Protein AF-A0A741AXF3-F1 (afdb_monomer)

pLDDT: mean 84.06, std 19.36, range [32.0, 98.31]

Solvent-accessible surface area (backbone atoms only — not comparable to full-atom values): 7868 Å² total; per-residue (Å²): 144,87,87,88,89,80,86,84,90,76,88,79,84,88,82,95,69,92,71,77,83,66,79,80,73,51,58,93,97,54,78,64,91,65,56,37,72,71,70,42,67,49,69,72,50,44,53,29,50,50,47,38,55,74,34,50,93,63,54,72,68,56,40,39,66,73,46,49,50,53,50,32,53,50,38,46,72,46,58,56,42,43,58,38,97,58,72,100,34,35,45,78,23,23,33,50,55,53,49,41,50,49,49,25,49,52,36,49,54,53,42,73,75,50,75,62,92,86,62,58,80,81,76,75,116

Secondary structure (DSSP, 8-state):
------------------------PPPTT-PPP--HHHHH-SHHHHHHHHHHHHT----HHHHIIIIIHHHHHHHHHHTT--SSSSGGG-STTHHHHHHHHHH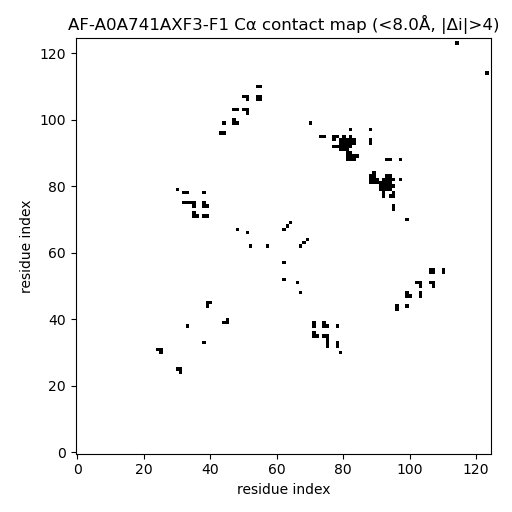HHHHHHHHHTSPPTT--GGGG-

Foldseek 3Di:
DDDDDDDDPDDDDDDDDPPDCPPPQDPPPDDDQDALVVLQPDPLNVVLLVLLVVLDPDDPVVCCVPPVVVLRVVCSVCPQPFCDCDDDRRGGSSVSSVVSVVSSVVSNVVSVLDDDVPDDPVVND

Mean predicted aligned error: 11.52 Å

Organism: Salmonella typhimurium (NCBI:txid90371)

Sequence (125 aa):
MINKIKTFLSGTSAITEPSGKHPVSAPTGYFSPVKAEELTISALRQEALQKIRENNALSGEVYQRLYLAPVHHLLERAQNVPAAPDGRWAYTGGFGDLSLRFTAYAVRLARGYMFPPGAKPEEQA

Nearest PDB structures (foldseek):
  3kq5-assembly1_A-2  TM=7.308E-01  e=3.938E-01  Coxiella burnetii
  8j9j-assembly1_A5  TM=4.131E-01  e=7.631E+00  Euglena gracilis
  7zd6-assembly1_f  TM=3.809E-01  e=8.061E+00  Ovis aries
  7w5j-assembly2_B  TM=2.576E-01  e=9.504E+00  Trichoderma atroviride

Radius of gyration: 22.93 Å; Cα contacts (8 Å, |Δi|>4): 92; chains: 1; bounding box: 63×51×55 Å

InterPro domains:
  IPR011119 Uncharacterised domain, helicase/relaxase, putative [PF07514] (31-125)

Structure (mmCIF, N/CA/C/O backbone):
data_AF-A0A741AXF3-F1
#
_entry.id   AF-A0A741AXF3-F1
#
loop_
_atom_site.group_PDB
_atom_site.id
_atom_site.type_symbol
_atom_site.label_atom_id
_atom_site.label_alt_id
_atom_site.label_comp_id
_atom_site.label_asym_id
_atom_site.label_entity_id
_atom_site.label_seq_id
_atom_site.pdbx_PDB_ins_code
_atom_site.Cartn_x
_atom_site.Cartn_y
_atom_site.Cartn_z
_atom_site.occupancy
_atom_site.B_iso_or_equiv
_atom_site.auth_seq_id
_atom_site.auth_comp_id
_atom_site.auth_asym_id
_atom_site.auth_atom_id
_atom_site.pdbx_PDB_model_num
ATOM 1 N N . MET A 1 1 ? 19.100 -41.855 -34.767 1.00 45.53 1 MET A N 1
ATOM 2 C CA . MET A 1 1 ? 19.862 -40.824 -34.029 1.00 45.53 1 MET A CA 1
ATOM 3 C C . MET A 1 1 ? 18.998 -40.282 -32.899 1.00 45.53 1 MET A C 1
ATOM 5 O O . MET A 1 1 ? 18.312 -39.293 -33.086 1.00 45.53 1 MET A O 1
ATOM 9 N N . ILE A 1 2 ? 18.967 -40.971 -31.757 1.00 46.69 2 ILE A N 1
ATOM 10 C CA . ILE A 1 2 ? 18.272 -40.533 -30.538 1.00 46.69 2 ILE A CA 1
ATOM 11 C C . ILE A 1 2 ? 19.134 -41.025 -29.380 1.00 46.69 2 ILE A C 1
ATOM 13 O O . ILE A 1 2 ? 19.166 -42.222 -29.114 1.00 46.69 2 ILE A O 1
ATOM 17 N N . ASN A 1 3 ? 19.896 -40.131 -28.751 1.00 32.00 3 ASN A N 1
ATOM 18 C CA . ASN A 1 3 ? 20.416 -40.359 -27.406 1.00 32.00 3 ASN A CA 1
ATOM 19 C C . ASN A 1 3 ? 20.987 -39.062 -26.835 1.00 32.00 3 ASN A C 1
ATOM 21 O O . ASN A 1 3 ? 21.920 -38.516 -27.424 1.00 32.00 3 ASN A O 1
ATOM 25 N N . LYS A 1 4 ? 20.439 -38.621 -25.693 1.00 44.66 4 LYS A N 1
ATOM 26 C CA . LYS A 1 4 ? 21.123 -38.001 -24.536 1.00 44.66 4 LYS A CA 1
ATOM 27 C C . LYS A 1 4 ? 20.129 -37.176 -23.711 1.00 44.66 4 LYS A C 1
ATOM 29 O O . LYS A 1 4 ? 20.088 -35.957 -23.800 1.00 44.66 4 LYS A O 1
ATOM 34 N N . ILE A 1 5 ? 19.365 -37.856 -22.859 1.00 61.81 5 ILE A N 1
ATOM 35 C CA . ILE A 1 5 ? 18.803 -37.244 -21.650 1.00 61.81 5 ILE A CA 1
ATOM 36 C C . ILE A 1 5 ? 19.136 -38.183 -20.491 1.00 61.81 5 ILE A C 1
ATOM 38 O O . ILE A 1 5 ? 18.466 -39.190 -20.287 1.00 61.81 5 ILE A O 1
ATOM 42 N N . LYS A 1 6 ? 20.223 -37.871 -19.782 1.00 47.62 6 LYS A N 1
ATOM 43 C CA . LYS A 1 6 ? 20.491 -38.303 -18.403 1.00 47.62 6 LYS A CA 1
ATOM 44 C C . LYS A 1 6 ? 21.166 -37.117 -17.706 1.00 47.62 6 LYS A C 1
ATOM 46 O O . LYS A 1 6 ? 22.247 -36.717 -18.119 1.00 47.62 6 LYS A O 1
ATOM 51 N N . THR A 1 7 ? 20.400 -36.318 -16.967 1.00 49.41 7 THR A N 1
ATOM 52 C CA . THR A 1 7 ? 20.226 -36.384 -15.501 1.00 49.41 7 THR A CA 1
ATOM 53 C C . THR A 1 7 ? 21.520 -36.110 -14.746 1.00 49.41 7 THR A C 1
ATOM 55 O O . THR A 1 7 ? 22.346 -37.005 -14.659 1.00 49.41 7 THR A O 1
ATOM 58 N N . PHE A 1 8 ? 21.633 -34.930 -14.128 1.00 43.75 8 PHE A N 1
ATOM 59 C CA . PHE A 1 8 ? 22.417 -34.725 -12.904 1.00 43.75 8 PHE A CA 1
ATOM 60 C C . PHE A 1 8 ? 21.780 -33.607 -12.065 1.00 43.75 8 PHE A C 1
ATOM 62 O O . PHE A 1 8 ? 22.222 -32.464 -12.060 1.00 43.75 8 PHE A O 1
ATOM 69 N N . LEU A 1 9 ? 20.705 -33.958 -11.356 1.00 52.25 9 LEU A N 1
ATOM 70 C CA . LEU A 1 9 ? 20.376 -33.329 -10.079 1.00 52.25 9 LEU A CA 1
ATOM 71 C C . LEU A 1 9 ? 20.951 -34.243 -8.998 1.00 52.25 9 LEU A C 1
ATOM 73 O O . LEU A 1 9 ? 20.290 -35.169 -8.535 1.00 52.25 9 LEU A O 1
ATOM 77 N N . SER A 1 10 ? 22.212 -34.012 -8.650 1.00 41.88 10 SER A N 1
ATOM 78 C CA . SER A 1 10 ? 22.818 -34.560 -7.442 1.00 41.88 10 SER A CA 1
ATOM 79 C C . SER A 1 10 ? 22.990 -33.404 -6.474 1.00 41.88 10 SER A C 1
ATOM 81 O O . SER A 1 10 ? 23.869 -32.564 -6.640 1.00 41.88 10 SER A O 1
ATOM 83 N N . GLY A 1 11 ? 22.094 -33.342 -5.492 1.00 45.75 11 GLY A N 1
ATOM 84 C CA . GLY A 1 11 ? 22.343 -32.583 -4.281 1.00 45.75 11 GLY A CA 1
ATOM 85 C C . GLY A 1 11 ? 23.388 -33.312 -3.445 1.00 45.75 11 GLY A C 1
ATOM 86 O O . GLY A 1 11 ? 23.223 -34.496 -3.156 1.00 45.75 11 GLY A O 1
ATOM 87 N N . THR A 1 12 ? 24.419 -32.583 -3.030 1.00 42.97 12 THR A N 1
ATOM 88 C CA . THR A 1 12 ? 25.276 -32.959 -1.905 1.00 42.97 12 THR A CA 1
ATOM 89 C C . THR A 1 12 ? 25.537 -31.708 -1.076 1.00 42.97 12 THR A C 1
ATOM 91 O O . THR A 1 12 ? 25.772 -30.626 -1.608 1.00 42.97 12 THR A O 1
ATOM 94 N N . SER A 1 13 ? 25.405 -31.876 0.235 1.00 43.91 13 SER A N 1
ATOM 95 C CA . SER A 1 13 ? 25.436 -30.838 1.256 1.00 43.91 13 SER A CA 1
ATOM 96 C C . SER A 1 13 ? 26.863 -30.448 1.666 1.00 43.91 13 SER A C 1
ATOM 98 O O . SER A 1 13 ? 27.755 -31.293 1.656 1.00 43.91 13 SER A O 1
ATOM 100 N N . ALA A 1 14 ? 26.971 -29.199 2.133 1.00 44.38 14 ALA A N 1
ATOM 101 C CA . ALA A 1 14 ? 27.987 -28.586 2.999 1.00 44.38 14 ALA A CA 1
ATOM 102 C C . ALA A 1 14 ? 29.405 -28.326 2.448 1.00 44.38 14 ALA A C 1
ATOM 104 O O . ALA A 1 14 ? 30.171 -29.253 2.232 1.00 44.38 14 ALA A O 1
ATOM 105 N N . ILE A 1 15 ? 29.770 -27.034 2.383 1.00 45.44 15 ILE A N 1
ATOM 106 C CA . ILE A 1 15 ? 30.984 -26.427 2.970 1.00 45.44 15 ILE A CA 1
ATOM 107 C C . ILE A 1 15 ? 30.673 -24.938 3.226 1.00 45.44 15 ILE A C 1
ATOM 109 O O . ILE A 1 15 ? 30.217 -24.220 2.337 1.00 45.44 15 ILE A O 1
ATOM 113 N N . THR A 1 16 ? 30.890 -24.501 4.467 1.00 49.38 16 THR A N 1
ATOM 114 C CA . THR A 1 16 ? 30.879 -23.099 4.900 1.00 49.38 16 THR A CA 1
ATOM 115 C C . THR A 1 16 ? 32.223 -22.471 4.541 1.00 49.38 16 THR A C 1
ATOM 117 O O . THR A 1 16 ? 33.234 -22.812 5.143 1.00 49.38 16 THR A O 1
ATOM 120 N N . GLU A 1 17 ? 32.215 -21.531 3.602 1.00 44.66 17 GLU A N 1
ATOM 121 C CA . GLU A 1 17 ? 33.303 -20.586 3.320 1.00 44.66 17 GLU A CA 1
ATOM 122 C C . GLU A 1 17 ? 32.719 -19.168 3.468 1.00 44.66 17 GLU A C 1
ATOM 124 O O . GLU A 1 17 ? 31.585 -18.935 3.025 1.00 44.66 17 GLU A O 1
ATOM 129 N N . PRO A 1 18 ? 33.420 -18.209 4.107 1.00 50.19 18 PRO A N 1
ATOM 130 C CA . PRO A 1 18 ? 32.910 -16.866 4.340 1.00 50.19 18 PRO A CA 1
ATOM 131 C C . PRO A 1 18 ? 33.018 -16.064 3.040 1.00 50.19 18 PRO A C 1
ATOM 133 O O . PRO A 1 18 ? 33.890 -15.216 2.869 1.00 50.19 18 PRO A O 1
ATOM 136 N N . SER A 1 19 ? 32.127 -16.353 2.093 1.00 47.34 19 SER A N 1
ATOM 137 C CA . SER A 1 19 ? 32.056 -15.623 0.834 1.00 47.34 19 SER A CA 1
ATOM 138 C C . SER A 1 19 ? 31.626 -14.194 1.136 1.00 47.34 19 SER A C 1
ATOM 140 O O . SER A 1 19 ? 30.473 -13.943 1.503 1.00 47.34 19 SER A O 1
ATOM 142 N N . GLY A 1 20 ? 32.566 -13.257 0.986 1.00 47.28 20 GLY A N 1
ATOM 143 C CA . GLY A 1 20 ? 32.299 -11.827 0.986 1.00 47.28 20 GLY A CA 1
ATOM 144 C C . GLY A 1 20 ? 31.052 -11.555 0.154 1.00 47.28 20 GLY A C 1
ATOM 145 O O . GLY A 1 20 ? 30.981 -11.919 -1.021 1.00 47.28 20 GLY A O 1
ATOM 146 N N . LYS A 1 21 ? 30.026 -10.994 0.798 1.00 47.22 21 LYS A N 1
ATOM 147 C CA . LYS A 1 21 ? 28.760 -10.636 0.161 1.00 47.22 21 LYS A CA 1
ATOM 148 C C . LYS A 1 21 ? 29.004 -9.439 -0.750 1.00 47.22 21 LYS A C 1
ATOM 150 O O . LYS A 1 21 ? 28.654 -8.313 -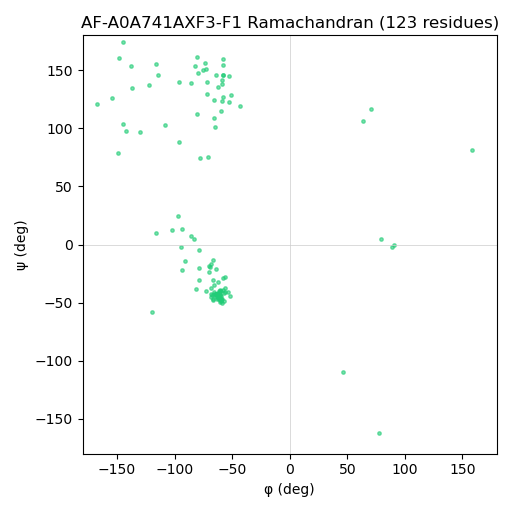0.411 1.00 47.22 21 LYS A O 1
ATOM 155 N N . HIS A 1 22 ? 29.620 -9.672 -1.902 1.00 52.81 22 HIS A N 1
ATOM 156 C CA . HIS A 1 22 ? 29.460 -8.753 -3.011 1.00 52.81 22 HIS A CA 1
ATOM 157 C C . HIS A 1 22 ? 27.991 -8.838 -3.433 1.00 52.81 22 HIS A C 1
ATOM 159 O O . HIS A 1 22 ? 27.497 -9.947 -3.661 1.00 52.81 22 HIS A O 1
ATOM 165 N N . PRO A 1 23 ? 27.256 -7.713 -3.471 1.00 60.62 23 PRO A N 1
ATOM 166 C CA . PRO A 1 23 ? 25.903 -7.731 -3.988 1.00 60.62 23 PRO A CA 1
ATOM 167 C C . PRO A 1 23 ? 25.988 -8.212 -5.433 1.00 60.62 23 PRO A C 1
ATOM 169 O O . PRO A 1 23 ? 26.622 -7.578 -6.277 1.00 60.62 23 PRO A O 1
ATOM 172 N N . VAL A 1 24 ? 25.401 -9.375 -5.703 1.00 66.31 24 VAL A N 1
ATOM 173 C CA . VAL A 1 24 ? 25.244 -9.873 -7.065 1.00 66.31 24 VAL A CA 1
ATOM 174 C C . VAL A 1 24 ? 24.301 -8.891 -7.753 1.00 66.31 24 VAL A C 1
ATOM 176 O O . VAL A 1 24 ? 23.101 -8.884 -7.489 1.00 66.31 24 VAL A O 1
ATOM 179 N N . SER A 1 25 ? 24.864 -7.987 -8.555 1.00 77.25 25 SER A N 1
ATOM 180 C CA . SER A 1 25 ? 24.085 -7.050 -9.361 1.00 77.25 25 SER A CA 1
ATOM 181 C C . SER A 1 25 ? 23.242 -7.842 -10.354 1.00 77.25 25 SER A C 1
ATOM 183 O O . SER A 1 25 ? 23.749 -8.778 -10.978 1.00 77.25 25 SER A O 1
ATOM 185 N N . ALA A 1 26 ? 21.966 -7.479 -10.506 1.00 84.44 26 ALA A N 1
ATOM 186 C CA . ALA A 1 26 ? 21.106 -8.119 -11.491 1.00 84.44 26 ALA A CA 1
ATOM 187 C C . ALA A 1 26 ? 21.701 -7.977 -12.909 1.00 84.44 26 ALA A C 1
ATOM 189 O O . ALA A 1 26 ? 22.328 -6.952 -13.206 1.00 84.44 26 ALA A O 1
ATOM 190 N N . PRO A 1 27 ? 21.518 -8.982 -13.788 1.00 89.25 27 PRO A N 1
ATOM 191 C CA . PRO A 1 27 ? 21.910 -8.875 -15.188 1.00 89.25 27 PRO A CA 1
ATOM 192 C C . PRO A 1 27 ? 21.213 -7.699 -15.881 1.00 89.25 27 PRO A C 1
ATOM 194 O O . PRO A 1 27 ? 20.104 -7.313 -15.508 1.00 89.25 27 PRO A O 1
ATOM 197 N N . THR A 1 28 ? 21.827 -7.166 -16.937 1.00 90.94 28 THR A N 1
ATOM 198 C CA . THR A 1 28 ? 21.242 -6.091 -17.751 1.00 90.94 28 THR A CA 1
ATOM 199 C C . THR A 1 28 ? 19.819 -6.443 -18.193 1.00 90.94 28 THR A C 1
ATOM 201 O O . THR A 1 28 ? 19.585 -7.513 -18.751 1.00 90.94 28 THR A O 1
ATOM 204 N N . GLY A 1 29 ? 18.873 -5.533 -17.951 1.00 90.00 29 GLY A N 1
ATOM 205 C CA . GLY A 1 29 ? 17.454 -5.724 -18.272 1.00 90.00 29 GLY A CA 1
ATOM 206 C C . GLY A 1 29 ? 16.618 -6.379 -17.166 1.00 90.00 29 GLY A C 1
ATOM 207 O O . GLY A 1 29 ? 15.408 -6.503 -17.333 1.00 90.00 29 GLY A O 1
ATOM 208 N N . TYR A 1 30 ? 17.224 -6.753 -16.034 1.00 90.38 30 TYR A N 1
ATOM 209 C CA . TYR A 1 30 ? 16.528 -7.289 -14.863 1.00 90.38 30 TYR A CA 1
ATOM 210 C C . TYR A 1 30 ? 16.674 -6.362 -13.654 1.00 90.38 30 TYR A C 1
ATOM 212 O O . TYR A 1 30 ? 17.632 -5.600 -13.536 1.00 90.38 30 TYR A O 1
ATOM 220 N N . PHE A 1 31 ? 15.722 -6.458 -12.729 1.00 91.94 31 PHE A N 1
ATOM 221 C CA . PHE A 1 31 ? 15.763 -5.743 -11.458 1.00 91.94 31 PHE A CA 1
ATOM 222 C C . PHE A 1 31 ? 16.331 -6.639 -10.360 1.00 91.94 31 PHE A C 1
ATOM 224 O O . PHE A 1 31 ? 15.967 -7.813 -10.262 1.00 91.94 31 PHE A O 1
ATOM 231 N N . SER A 1 32 ? 17.164 -6.071 -9.491 1.00 94.00 32 SER A N 1
ATOM 232 C CA . SER A 1 32 ? 17.473 -6.702 -8.209 1.00 94.00 32 SER A CA 1
ATOM 233 C C . SER A 1 32 ? 16.253 -6.597 -7.285 1.00 94.00 32 SER A C 1
ATOM 235 O O . SER A 1 32 ? 15.608 -5.545 -7.271 1.00 94.00 32 SER A O 1
ATOM 237 N N . PRO A 1 33 ? 15.924 -7.640 -6.502 1.00 94.38 33 PRO A N 1
ATOM 238 C CA . PRO A 1 33 ? 14.888 -7.543 -5.482 1.00 94.38 33 PRO A CA 1
ATOM 239 C C . PRO A 1 33 ? 15.203 -6.447 -4.461 1.00 94.38 33 PRO A C 1
ATOM 241 O O . PRO A 1 33 ? 16.341 -6.321 -4.007 1.00 94.38 33 PRO A O 1
ATOM 244 N N . VAL A 1 34 ? 14.176 -5.692 -4.084 1.00 95.94 34 VAL A N 1
ATOM 245 C CA . VAL A 1 34 ? 14.241 -4.587 -3.124 1.00 95.94 34 VAL A CA 1
ATOM 246 C C . VAL A 1 34 ? 13.425 -4.953 -1.883 1.00 95.94 34 VAL A C 1
ATOM 248 O O . VAL A 1 34 ? 12.410 -5.650 -1.979 1.00 95.94 34 VAL A O 1
ATOM 251 N N . LYS A 1 35 ? 13.871 -4.510 -0.705 1.00 95.62 35 LYS A N 1
ATOM 252 C CA . LYS A 1 35 ? 13.157 -4.738 0.559 1.00 95.62 35 LYS A CA 1
ATOM 253 C C . LYS A 1 35 ? 11.908 -3.867 0.678 1.00 95.62 35 LYS A C 1
ATOM 255 O O . LYS A 1 35 ? 11.842 -2.794 0.076 1.00 95.62 35 LYS A O 1
ATOM 260 N N . ALA A 1 36 ? 10.941 -4.290 1.493 1.00 94.25 36 ALA A N 1
ATOM 261 C CA . ALA A 1 36 ? 9.711 -3.535 1.722 1.00 94.25 36 ALA A CA 1
ATOM 262 C C . ALA A 1 36 ? 9.960 -2.073 2.110 1.00 94.25 36 ALA A C 1
ATOM 264 O O . ALA A 1 36 ? 9.294 -1.178 1.590 1.00 94.25 36 ALA A O 1
ATOM 265 N N . GLU A 1 37 ? 10.913 -1.824 3.010 1.00 94.94 37 GLU A N 1
ATOM 266 C CA . GLU A 1 37 ? 11.168 -0.487 3.547 1.00 94.94 37 GLU A CA 1
ATOM 267 C C . GLU A 1 37 ? 11.551 0.470 2.419 1.00 94.94 37 GLU A C 1
ATOM 269 O O . GLU A 1 37 ? 10.941 1.525 2.266 1.00 94.94 37 GLU A O 1
ATOM 274 N N . GLU A 1 38 ? 12.475 0.044 1.560 1.00 96.62 38 GLU A N 1
ATOM 275 C CA . GLU A 1 38 ? 12.911 0.785 0.376 1.00 96.62 38 GLU A CA 1
ATOM 276 C C . GLU A 1 38 ? 11.786 0.930 -0.657 1.00 96.62 38 GLU A C 1
ATOM 278 O O . GLU A 1 38 ? 11.652 1.971 -1.295 1.00 96.62 38 GLU A O 1
ATOM 283 N N . LEU A 1 39 ? 10.912 -0.070 -0.790 1.00 97.38 39 LEU A N 1
ATOM 284 C CA . LEU A 1 39 ? 9.763 0.009 -1.690 1.00 97.38 39 LEU A CA 1
ATOM 285 C C . LEU A 1 39 ? 8.693 0.993 -1.202 1.00 97.38 39 LEU A C 1
ATOM 287 O O . LEU A 1 39 ? 7.880 1.433 -2.009 1.00 97.38 39 LEU A O 1
ATOM 291 N N . THR A 1 40 ? 8.659 1.387 0.069 1.00 96.94 40 THR A N 1
ATOM 292 C CA . THR A 1 40 ? 7.645 2.338 0.560 1.00 96.94 40 THR A CA 1
ATOM 293 C C . THR A 1 40 ? 8.067 3.803 0.480 1.00 96.94 40 THR A C 1
ATOM 295 O O . THR A 1 40 ? 7.200 4.668 0.576 1.00 96.94 40 THR A O 1
ATOM 298 N N . ILE A 1 41 ? 9.348 4.119 0.262 1.00 96.19 41 ILE A N 1
ATOM 299 C CA . ILE A 1 41 ? 9.883 5.486 0.438 1.00 96.19 41 ILE A CA 1
ATOM 300 C C . ILE A 1 41 ? 9.405 6.512 -0.595 1.00 96.19 41 ILE A C 1
ATOM 302 O O . ILE A 1 41 ? 9.522 7.712 -0.359 1.00 96.19 41 ILE A O 1
ATOM 306 N N . SER A 1 42 ? 8.899 6.075 -1.753 1.00 96.56 42 SER A N 1
ATOM 307 C CA . SER A 1 42 ? 8.476 7.014 -2.800 1.00 96.56 42 SER A CA 1
ATOM 308 C C . SER A 1 42 ? 7.388 7.962 -2.277 1.00 96.56 42 SER A C 1
ATOM 310 O O . SER A 1 42 ? 6.479 7.523 -1.567 1.00 96.56 42 SER A O 1
ATOM 312 N N . ALA A 1 43 ? 7.437 9.237 -2.674 1.00 97.12 43 ALA A N 1
ATOM 313 C CA . ALA A 1 43 ? 6.494 10.256 -2.203 1.00 97.12 43 ALA A CA 1
ATOM 314 C C . ALA A 1 43 ? 5.024 9.848 -2.414 1.00 97.12 43 ALA A C 1
ATOM 316 O O . ALA A 1 43 ? 4.206 9.998 -1.513 1.00 97.12 43 ALA A O 1
ATOM 317 N N . LEU A 1 44 ? 4.712 9.240 -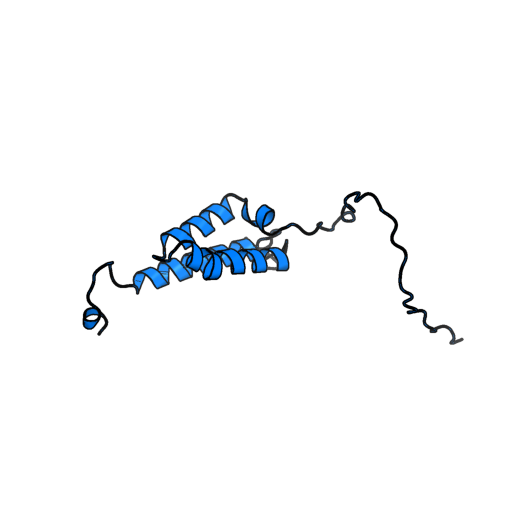3.565 1.00 96.19 44 LEU A N 1
ATOM 318 C CA . LEU A 1 44 ? 3.372 8.741 -3.883 1.00 96.19 44 LEU A CA 1
ATOM 319 C C . LEU A 1 44 ? 2.889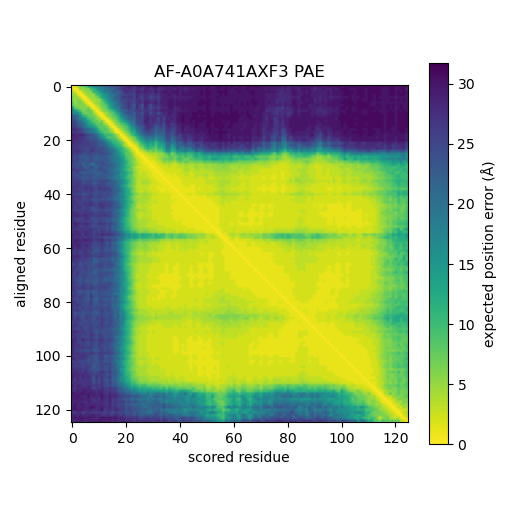 7.669 -2.889 1.00 96.19 44 LEU A C 1
ATOM 321 O O . LEU A 1 44 ? 1.737 7.693 -2.454 1.00 96.19 44 LEU A O 1
ATOM 325 N N . ARG A 1 45 ? 3.762 6.724 -2.520 1.00 97.62 45 ARG A N 1
ATOM 326 C CA . ARG A 1 45 ? 3.428 5.645 -1.577 1.00 97.62 45 ARG A CA 1
ATOM 327 C C . ARG A 1 45 ? 3.316 6.163 -0.150 1.00 97.62 45 ARG A C 1
ATOM 329 O O . ARG A 1 45 ? 2.379 5.780 0.545 1.00 97.62 45 ARG A O 1
ATOM 336 N N . GLN A 1 46 ? 4.203 7.069 0.260 1.00 98.06 46 GLN A N 1
ATOM 337 C CA . GLN A 1 46 ? 4.117 7.735 1.562 1.00 98.06 46 GLN A CA 1
ATOM 338 C C . GLN A 1 46 ? 2.817 8.538 1.696 1.00 98.06 46 GLN A C 1
ATOM 340 O O . GLN A 1 46 ? 2.121 8.414 2.699 1.00 98.06 46 GLN A O 1
ATOM 345 N N . GLU A 1 47 ? 2.423 9.282 0.660 1.00 98.12 47 GLU A N 1
ATOM 346 C CA . GLU A 1 47 ? 1.153 10.014 0.639 1.00 98.12 47 GLU A CA 1
ATOM 347 C C . GLU A 1 47 ? -0.056 9.069 0.764 1.00 98.12 47 GLU A C 1
ATOM 349 O O . GLU A 1 47 ? -0.999 9.341 1.512 1.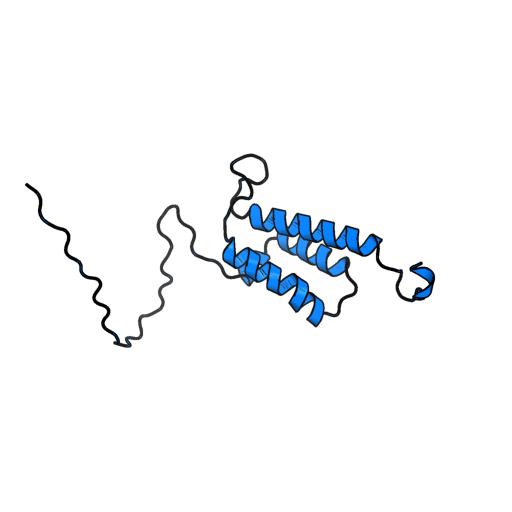00 98.12 47 GLU A O 1
ATOM 354 N N . ALA A 1 48 ? -0.042 7.933 0.059 1.00 98.00 48 ALA A N 1
ATOM 355 C CA . ALA A 1 48 ? -1.105 6.937 0.161 1.00 98.00 48 ALA A CA 1
ATOM 356 C C . ALA A 1 48 ? -1.166 6.295 1.557 1.00 98.00 48 ALA A C 1
ATOM 358 O O . ALA A 1 48 ? -2.253 6.171 2.122 1.00 98.00 48 ALA A O 1
ATOM 359 N N . LEU A 1 49 ? -0.019 5.931 2.137 1.00 97.56 49 LEU A N 1
ATOM 360 C CA . LEU A 1 49 ? 0.078 5.388 3.495 1.00 97.56 49 LEU A CA 1
ATOM 361 C C . LEU A 1 49 ? -0.421 6.386 4.543 1.00 97.56 49 LEU A C 1
ATOM 363 O O . LEU A 1 49 ? -1.183 6.008 5.432 1.00 97.56 49 LEU A O 1
ATOM 367 N N . GLN A 1 50 ? -0.074 7.665 4.393 1.00 97.06 50 GLN A N 1
ATOM 368 C CA . GLN A 1 50 ? -0.575 8.731 5.254 1.00 97.06 50 GLN A CA 1
ATOM 369 C C . GLN A 1 50 ? -2.106 8.823 5.180 1.00 97.06 50 GLN A C 1
ATOM 371 O O . GLN A 1 50 ? -2.779 8.793 6.209 1.00 97.06 50 GLN A O 1
ATOM 376 N N . LYS A 1 51 ? -2.681 8.812 3.970 1.00 97.12 51 LYS A N 1
ATOM 377 C CA . LYS A 1 51 ? -4.142 8.803 3.779 1.00 97.12 51 LYS A CA 1
ATOM 378 C C . LYS A 1 51 ? -4.808 7.577 4.394 1.00 97.12 51 LYS A C 1
ATOM 380 O O . LYS A 1 51 ? -5.889 7.706 4.966 1.00 97.12 51 LYS A O 1
ATOM 385 N N . ILE A 1 52 ? -4.202 6.395 4.281 1.00 96.62 52 ILE A N 1
ATOM 386 C CA . ILE A 1 52 ? -4.714 5.182 4.931 1.00 96.62 52 ILE A CA 1
ATOM 387 C C . ILE A 1 52 ? -4.729 5.399 6.444 1.00 96.62 52 ILE A C 1
ATOM 389 O O . ILE A 1 52 ? -5.768 5.184 7.065 1.00 96.62 52 ILE A O 1
ATOM 393 N N . ARG A 1 53 ? -3.617 5.870 7.026 1.00 95.12 53 ARG A N 1
ATOM 394 C CA . ARG A 1 53 ? -3.472 6.113 8.467 1.00 95.12 53 ARG A CA 1
ATOM 395 C C . ARG A 1 53 ? -4.493 7.114 9.003 1.00 95.12 53 ARG A C 1
ATOM 397 O O . ARG A 1 53 ? -5.119 6.832 10.016 1.00 95.12 53 ARG A O 1
ATOM 404 N N . GLU A 1 54 ? -4.680 8.240 8.325 1.00 93.94 54 GLU A N 1
ATOM 405 C CA . GLU A 1 54 ? -5.586 9.320 8.746 1.00 93.94 54 GLU A CA 1
ATOM 406 C C . GLU A 1 54 ? -7.069 8.956 8.648 1.00 93.94 54 GLU A C 1
ATOM 408 O O . GLU A 1 54 ? -7.905 9.560 9.321 1.00 93.94 54 GLU A O 1
ATOM 413 N N . ASN A 1 55 ? -7.422 7.985 7.801 1.00 92.75 55 ASN A N 1
ATOM 414 C CA . ASN A 1 55 ? -8.812 7.592 7.594 1.00 92.75 55 ASN A CA 1
ATOM 415 C C . ASN A 1 55 ? -9.269 6.422 8.476 1.00 92.75 55 ASN A C 1
ATOM 417 O O . ASN A 1 55 ? -10.338 5.869 8.242 1.00 92.75 55 ASN A O 1
ATOM 421 N N . ASN A 1 56 ? -8.510 6.053 9.506 1.00 85.38 56 ASN A N 1
ATOM 422 C CA . ASN A 1 56 ? -8.949 5.083 10.505 1.00 85.38 56 ASN A CA 1
ATOM 423 C C . ASN A 1 56 ? -8.564 5.536 11.921 1.00 85.38 56 ASN A C 1
ATOM 425 O O . ASN A 1 56 ? -7.590 6.256 12.108 1.00 85.38 56 ASN A O 1
ATOM 429 N N . ALA A 1 57 ? -9.321 5.092 12.926 1.00 85.50 57 ALA A N 1
ATOM 430 C CA . ALA A 1 57 ? -9.075 5.407 14.338 1.00 85.50 57 ALA A CA 1
ATOM 431 C C . ALA A 1 57 ? -8.299 4.294 15.075 1.00 85.50 57 ALA A C 1
ATOM 433 O O . ALA A 1 57 ? -8.434 4.129 16.285 1.00 85.50 57 ALA A O 1
ATOM 434 N N . LEU A 1 58 ? -7.524 3.478 14.352 1.00 90.00 58 LEU A N 1
ATOM 435 C CA . LEU A 1 58 ? -6.838 2.330 14.943 1.00 90.00 58 LEU A CA 1
ATOM 436 C C . LEU A 1 58 ? -5.623 2.771 15.765 1.00 90.00 58 LEU A C 1
ATOM 438 O O . LEU A 1 58 ? -4.922 3.732 15.423 1.00 90.00 58 LEU A O 1
ATOM 442 N N . SER A 1 59 ? -5.297 2.000 16.804 1.00 93.50 59 SER A N 1
ATOM 443 C CA . SER A 1 59 ? -4.014 2.142 17.494 1.00 93.50 59 SER A CA 1
ATOM 444 C C . SER A 1 59 ? -2.844 1.938 16.519 1.00 93.50 59 SER A C 1
ATOM 446 O O . SER A 1 59 ? -3.002 1.363 15.438 1.00 93.50 59 SER A O 1
ATOM 448 N N . GLY A 1 60 ? -1.654 2.427 16.881 1.00 94.44 60 GLY A N 1
ATOM 449 C CA . GLY A 1 60 ? -0.457 2.254 16.048 1.00 94.44 60 GLY A CA 1
ATOM 450 C C . GLY A 1 60 ? -0.152 0.782 15.756 1.00 94.44 60 GLY A C 1
ATOM 451 O O . GLY A 1 60 ? 0.118 0.431 14.612 1.00 94.44 60 GLY A O 1
ATOM 452 N N . GLU A 1 61 ? -0.288 -0.083 16.763 1.00 97.19 61 GLU A N 1
ATOM 453 C CA . GLU A 1 61 ? -0.073 -1.529 16.642 1.00 97.19 61 GLU A CA 1
ATOM 454 C C . GLU A 1 61 ? -1.071 -2.184 15.676 1.00 97.19 61 GLU A C 1
ATOM 456 O O . GLU A 1 61 ? -0.683 -2.931 14.776 1.00 97.19 61 GLU A O 1
ATOM 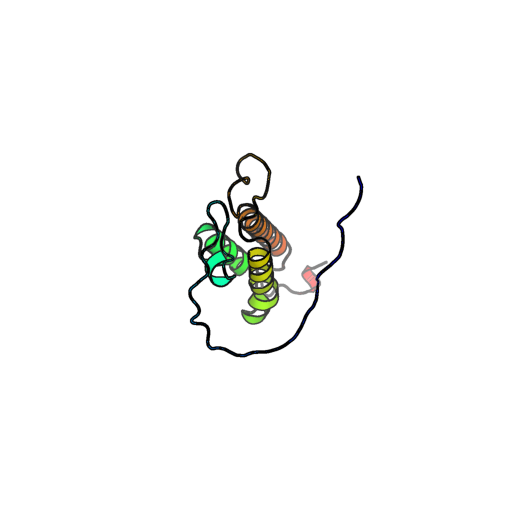461 N N . VAL A 1 62 ? -2.363 -1.862 15.807 1.00 96.38 62 VAL A N 1
ATOM 462 C CA . VAL A 1 62 ? -3.397 -2.444 14.942 1.00 96.38 62 VAL A CA 1
ATOM 463 C C . VAL A 1 62 ? -3.246 -1.934 13.506 1.00 96.38 62 VAL A C 1
ATOM 465 O O . VAL A 1 62 ? -3.377 -2.715 12.565 1.00 96.38 62 VAL A O 1
ATOM 468 N N . TYR A 1 63 ? -2.885 -0.661 13.313 1.00 96.50 63 TYR A N 1
ATOM 469 C CA . TYR A 1 63 ? -2.549 -0.129 11.990 1.00 96.50 63 TYR A CA 1
ATOM 470 C C . TYR A 1 63 ? -1.343 -0.839 11.365 1.00 96.50 63 TYR A C 1
ATOM 472 O O . TYR A 1 63 ? -1.395 -1.214 10.193 1.00 96.50 63 TYR A O 1
ATOM 480 N N . GLN A 1 64 ? -0.272 -1.059 12.133 1.00 97.12 64 GLN A N 1
ATOM 481 C CA . GLN A 1 64 ? 0.897 -1.777 11.631 1.00 97.12 64 GLN A CA 1
ATOM 482 C C . GLN A 1 64 ? 0.529 -3.190 11.176 1.00 97.12 64 GLN A C 1
ATOM 484 O O . GLN A 1 64 ? 0.887 -3.590 10.070 1.00 97.12 64 GLN A O 1
ATOM 489 N N . ARG A 1 65 ? -0.235 -3.922 11.991 1.00 97.94 65 ARG A N 1
ATOM 490 C CA . ARG A 1 65 ? -0.631 -5.302 11.697 1.00 97.94 65 ARG A CA 1
ATOM 491 C C . ARG A 1 65 ? -1.602 -5.416 10.521 1.00 97.94 65 ARG A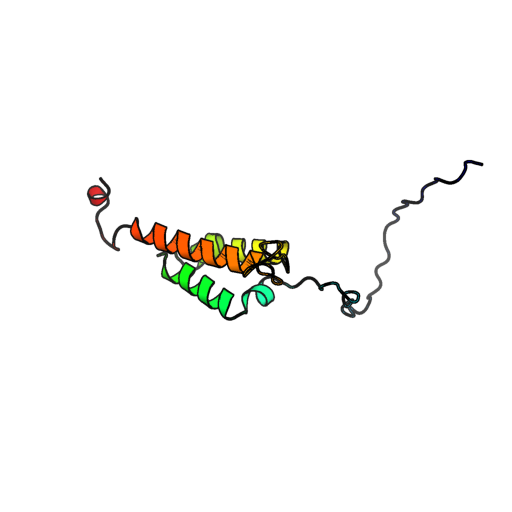 C 1
ATOM 493 O O . ARG A 1 65 ? -1.464 -6.339 9.725 1.00 97.94 65 ARG A O 1
ATOM 500 N N . LEU A 1 66 ? -2.597 -4.532 10.431 1.00 96.25 66 LEU A N 1
ATOM 501 C CA . LEU A 1 66 ? -3.687 -4.658 9.455 1.00 96.25 66 LEU A CA 1
ATOM 502 C C . LEU A 1 66 ? -3.448 -3.900 8.145 1.00 96.25 66 LEU A C 1
ATOM 504 O O . LEU A 1 66 ? -4.047 -4.263 7.137 1.00 96.25 66 LEU A O 1
ATOM 508 N N . TYR A 1 67 ? -2.581 -2.884 8.134 1.00 96.56 67 TYR A N 1
ATOM 509 C CA . TYR A 1 67 ? -2.279 -2.104 6.930 1.00 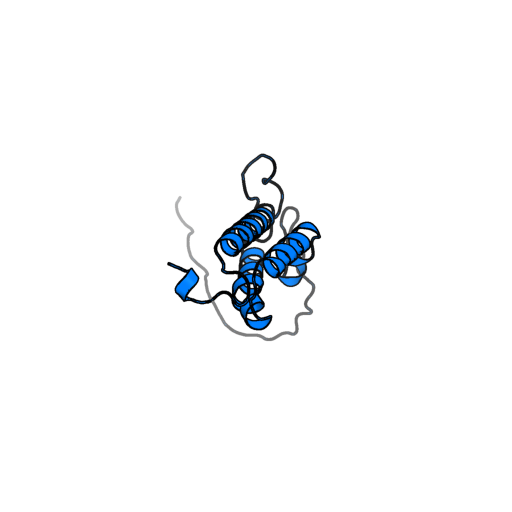96.56 67 TYR A CA 1
ATOM 510 C C . TYR A 1 67 ? -0.809 -2.174 6.535 1.00 96.56 67 TYR A C 1
ATOM 512 O O . TYR A 1 67 ? -0.505 -2.611 5.427 1.00 96.56 67 TYR A O 1
ATOM 520 N N . LEU A 1 68 ? 0.110 -1.768 7.417 1.00 97.19 68 LEU A N 1
ATOM 521 C CA . LEU A 1 68 ? 1.509 -1.589 7.016 1.00 97.19 68 LEU A CA 1
ATOM 522 C C . LEU A 1 68 ? 2.193 -2.916 6.652 1.00 97.19 68 LEU A C 1
ATOM 524 O O . LEU A 1 68 ? 2.791 -3.014 5.584 1.00 97.19 68 LEU A O 1
ATOM 528 N N . ALA A 1 69 ? 2.061 -3.950 7.487 1.00 98.19 69 ALA A N 1
ATOM 529 C CA . ALA A 1 69 ? 2.661 -5.259 7.228 1.00 98.19 69 ALA A CA 1
ATOM 530 C C . ALA A 1 69 ? 2.098 -5.933 5.954 1.00 98.19 69 ALA A C 1
ATOM 532 O O . ALA A 1 69 ? 2.894 -6.377 5.123 1.00 98.19 69 ALA A O 1
ATOM 533 N N . PRO A 1 70 ? 0.771 -5.948 5.705 1.00 98.00 70 PRO A N 1
ATOM 534 C CA . PRO A 1 70 ? 0.227 -6.416 4.430 1.00 98.00 70 PRO A CA 1
ATOM 535 C C . PRO A 1 70 ? 0.717 -5.619 3.217 1.00 98.00 70 PRO A C 1
ATOM 537 O O . PRO A 1 70 ? 1.019 -6.219 2.188 1.00 98.00 70 PRO A O 1
ATOM 540 N N . VAL A 1 71 ? 0.841 -4.290 3.325 1.00 97.62 71 VAL A N 1
ATOM 541 C CA . VAL A 1 71 ? 1.409 -3.457 2.250 1.00 97.62 71 VAL A CA 1
ATOM 542 C C . VAL A 1 71 ? 2.864 -3.831 1.982 1.00 97.62 71 VAL A C 1
ATOM 544 O O . VAL A 1 71 ? 3.236 -3.998 0.825 1.00 97.62 71 VAL A O 1
ATOM 547 N N . HIS A 1 72 ? 3.679 -3.994 3.025 1.00 98.25 72 HIS A N 1
ATOM 548 C CA . HIS A 1 72 ? 5.076 -4.406 2.888 1.00 98.25 72 HIS A CA 1
ATOM 549 C C . HIS A 1 72 ? 5.182 -5.745 2.153 1.00 98.25 72 HIS A C 1
ATOM 551 O O . HIS A 1 72 ? 5.900 -5.844 1.161 1.00 98.25 72 HIS A O 1
ATOM 557 N N . HIS A 1 73 ? 4.393 -6.743 2.561 1.00 98.25 73 HIS A N 1
ATOM 558 C CA . HIS A 1 73 ? 4.350 -8.034 1.878 1.00 98.25 73 HIS A CA 1
ATOM 559 C C . HIS A 1 73 ? 3.861 -7.931 0.432 1.00 98.25 73 HIS A C 1
ATOM 561 O O . HIS A 1 73 ? 4.443 -8.564 -0.446 1.00 98.25 73 HIS A O 1
ATOM 567 N N . LEU A 1 74 ? 2.827 -7.133 0.154 1.00 98.19 74 LEU A N 1
ATOM 568 C CA . LEU A 1 74 ? 2.357 -6.908 -1.212 1.00 98.19 74 LEU A CA 1
ATOM 569 C C . LEU A 1 74 ? 3.479 -6.332 -2.082 1.00 98.19 74 LEU A C 1
ATOM 571 O O . LEU A 1 74 ? 3.747 -6.860 -3.159 1.00 98.19 74 LEU A O 1
ATOM 575 N N . LEU A 1 75 ? 4.141 -5.272 -1.615 1.00 98.12 75 LEU A N 1
ATOM 576 C CA . LEU A 1 75 ? 5.197 -4.596 -2.362 1.00 98.12 75 LEU A CA 1
ATOM 577 C C . LEU A 1 75 ? 6.415 -5.499 -2.556 1.00 98.12 75 LEU A C 1
ATOM 579 O O . LEU A 1 75 ? 6.924 -5.578 -3.668 1.00 98.12 75 LEU A O 1
ATOM 583 N N . GLU A 1 76 ? 6.840 -6.244 -1.537 1.00 97.69 76 GLU A N 1
ATOM 584 C CA . GLU A 1 76 ? 7.953 -7.193 -1.664 1.00 97.69 76 GLU A CA 1
ATOM 585 C C . GLU A 1 76 ? 7.677 -8.320 -2.655 1.00 97.69 76 GLU A C 1
ATOM 587 O O . GLU A 1 76 ? 8.603 -8.815 -3.297 1.00 97.69 76 GLU A O 1
ATOM 592 N N . ARG A 1 77 ? 6.422 -8.753 -2.790 1.00 97.38 77 ARG A N 1
ATOM 593 C CA . ARG A 1 77 ? 6.051 -9.789 -3.762 1.00 97.38 77 ARG A CA 1
ATOM 594 C C . ARG A 1 77 ? 5.862 -9.214 -5.159 1.00 97.38 77 ARG A C 1
ATOM 596 O O . ARG A 1 77 ? 6.251 -9.854 -6.129 1.00 97.38 77 ARG A O 1
ATOM 603 N N . ALA A 1 78 ? 5.282 -8.022 -5.259 1.00 97.25 78 ALA A N 1
ATOM 604 C CA . ALA A 1 78 ? 5.006 -7.369 -6.532 1.00 97.25 78 ALA A CA 1
ATOM 605 C C . ALA A 1 78 ? 6.243 -6.706 -7.149 1.00 97.25 78 ALA A C 1
ATOM 607 O O . ALA A 1 78 ? 6.338 -6.635 -8.370 1.00 97.25 78 ALA A O 1
ATOM 608 N N . GLN A 1 79 ? 7.188 -6.222 -6.341 1.00 97.12 79 GLN A N 1
ATOM 609 C CA . GLN A 1 79 ? 8.399 -5.526 -6.783 1.00 97.12 79 GLN A CA 1
ATOM 610 C C . GLN A 1 79 ? 8.075 -4.467 -7.858 1.00 97.12 79 GLN A C 1
ATOM 612 O O . GLN A 1 79 ? 7.428 -3.455 -7.581 1.00 97.12 79 GLN A O 1
ATOM 617 N N . ASN A 1 80 ? 8.483 -4.732 -9.102 1.00 96.62 80 ASN A N 1
ATOM 618 C CA . ASN A 1 80 ? 8.377 -3.828 -10.242 1.00 96.62 80 ASN A CA 1
ATOM 619 C C . ASN A 1 80 ? 7.216 -4.162 -11.195 1.00 96.62 80 ASN A C 1
ATOM 621 O O . ASN A 1 80 ? 7.165 -3.610 -12.293 1.00 96.62 80 ASN A O 1
ATOM 625 N N . VAL A 1 81 ? 6.281 -5.035 -10.804 1.00 97.44 81 VAL A N 1
ATOM 626 C CA . VAL A 1 81 ? 5.151 -5.449 -11.652 1.00 97.44 81 VAL A CA 1
ATOM 627 C C . VAL A 1 81 ? 4.307 -4.231 -12.081 1.00 97.44 81 VAL A C 1
ATOM 629 O O . VAL A 1 81 ? 3.874 -3.447 -11.225 1.00 97.44 81 VAL A O 1
ATOM 632 N N . PRO A 1 82 ? 4.063 -4.043 -13.393 1.00 98.12 82 PRO A N 1
ATOM 633 C CA . PRO A 1 82 ? 3.123 -3.041 -13.881 1.00 98.12 82 PRO A CA 1
ATOM 634 C C . PRO A 1 82 ? 1.682 -3.484 -13.601 1.00 98.12 82 PRO A C 1
ATOM 636 O O . PRO A 1 82 ? 1.387 -4.677 -13.562 1.00 98.12 82 PRO A O 1
ATOM 639 N N . ALA A 1 83 ? 0.761 -2.538 -13.411 1.00 98.06 83 ALA A N 1
ATOM 640 C CA . ALA A 1 83 ? -0.636 -2.888 -13.127 1.00 98.06 83 ALA A CA 1
ATOM 641 C C . ALA A 1 83 ? -1.425 -3.284 -14.384 1.00 98.06 83 ALA A C 1
ATOM 643 O O . ALA A 1 83 ? -2.481 -3.903 -14.279 1.00 98.06 83 ALA A O 1
ATOM 644 N N . ALA A 1 84 ? -0.941 -2.880 -15.557 1.00 97.12 84 ALA A N 1
ATOM 645 C CA . ALA A 1 84 ? -1.564 -3.123 -16.850 1.00 97.12 84 ALA A CA 1
ATOM 646 C C . ALA A 1 84 ? -0.485 -3.253 -17.944 1.00 97.12 84 ALA A C 1
ATOM 648 O O . ALA A 1 84 ? 0.635 -2.785 -17.734 1.00 97.12 84 ALA A O 1
ATOM 649 N N . PRO A 1 85 ? -0.799 -3.855 -19.106 1.00 96.94 85 PRO A N 1
ATOM 650 C CA . PRO A 1 85 ? 0.124 -3.914 -20.242 1.00 96.94 85 PRO A CA 1
ATOM 651 C C . PRO A 1 85 ? 0.413 -2.541 -20.868 1.00 96.94 85 PRO A C 1
ATOM 653 O O . PRO A 1 85 ? 1.500 -2.327 -21.396 1.00 96.94 85 PRO A O 1
ATOM 656 N N . ASP A 1 86 ? -0.549 -1.617 -20.810 1.00 97.25 86 ASP A N 1
ATOM 657 C CA . ASP A 1 86 ? -0.472 -0.282 -21.399 1.00 97.25 86 ASP A CA 1
ATOM 658 C C . ASP A 1 86 ? -1.197 0.793 -20.557 1.00 97.25 86 ASP A C 1
ATOM 660 O O . ASP A 1 86 ? -1.805 0.540 -19.511 1.00 97.25 86 ASP A O 1
ATOM 664 N N . GLY A 1 87 ? -1.060 2.051 -20.981 1.00 96.81 87 GLY A N 1
ATOM 665 C CA . GLY A 1 87 ? -1.689 3.197 -20.332 1.00 96.81 87 GLY A CA 1
ATOM 666 C C . GLY A 1 87 ? -0.993 3.663 -19.049 1.00 96.81 87 GLY A C 1
ATOM 667 O O . GLY A 1 87 ? 0.176 3.385 -18.784 1.00 96.81 87 GLY A O 1
ATOM 668 N N . ARG A 1 88 ? -1.720 4.437 -18.231 1.00 96.25 88 ARG A N 1
ATOM 669 C CA . ARG A 1 88 ? -1.126 5.214 -17.124 1.00 96.25 88 ARG A CA 1
ATOM 670 C C . ARG A 1 88 ? -0.532 4.381 -15.981 1.00 96.25 88 ARG A C 1
ATOM 672 O O . ARG A 1 88 ? 0.141 4.949 -15.131 1.00 96.25 88 ARG A O 1
ATOM 679 N N . TRP A 1 89 ? -0.828 3.083 -15.928 1.00 96.88 89 TRP A N 1
ATOM 680 C CA . TRP A 1 89 ? -0.392 2.171 -14.863 1.00 96.88 89 TRP A CA 1
ATOM 681 C C . TRP A 1 89 ? 0.550 1.064 -15.361 1.00 96.88 89 TRP A C 1
ATOM 683 O O . TRP A 1 89 ? 0.860 0.141 -14.608 1.00 96.88 89 TRP A O 1
ATOM 693 N N . ALA A 1 90 ? 1.022 1.160 -16.607 1.00 98.06 90 ALA A N 1
ATOM 694 C CA . ALA A 1 90 ? 1.941 0.193 -17.211 1.00 98.06 90 ALA A CA 1
ATOM 695 C C . ALA A 1 90 ? 3.422 0.417 -16.860 1.00 98.06 90 ALA A C 1
ATOM 697 O O . ALA A 1 90 ? 4.302 -0.262 -17.381 1.00 98.06 90 ALA A O 1
ATOM 698 N N . TYR A 1 91 ? 3.717 1.374 -15.980 1.00 97.25 91 TYR A N 1
ATOM 699 C CA . TYR A 1 91 ? 5.079 1.644 -15.533 1.00 97.25 91 TYR A CA 1
ATOM 700 C C . TYR A 1 91 ? 5.526 0.660 -14.439 1.00 97.25 91 TYR A C 1
ATOM 702 O O . TYR A 1 91 ? 4.713 0.012 -13.772 1.00 97.25 91 TYR A O 1
ATOM 710 N N . THR A 1 92 ? 6.840 0.567 -14.234 1.00 96.19 92 THR A N 1
ATOM 711 C CA . THR A 1 92 ? 7.467 -0.312 -13.237 1.00 96.19 92 THR A CA 1
ATOM 712 C C . THR A 1 92 ? 6.981 0.006 -11.827 1.00 96.19 92 THR A C 1
ATOM 714 O O . THR A 1 92 ? 7.113 1.135 -11.359 1.00 96.19 92 THR A O 1
ATOM 717 N N . GLY A 1 93 ? 6.437 -0.994 -11.140 1.00 97.12 93 GLY A N 1
ATOM 718 C CA . GLY A 1 93 ? 5.873 -0.833 -9.797 1.00 97.12 93 GLY A CA 1
ATOM 719 C C . GLY A 1 93 ? 4.466 -0.228 -9.777 1.00 97.12 93 GLY A C 1
ATOM 720 O O . GLY A 1 93 ? 3.912 -0.023 -8.694 1.00 97.12 93 GLY A O 1
ATOM 721 N N . GLY A 1 94 ? 3.860 0.005 -10.947 1.00 98.00 94 GLY A N 1
ATOM 722 C CA . GLY A 1 94 ? 2.517 0.564 -11.071 1.00 98.00 94 GLY A CA 1
ATOM 723 C C . GLY A 1 94 ? 1.443 -0.270 -10.372 1.00 98.00 94 GLY A C 1
ATOM 724 O O . GLY A 1 94 ? 0.470 0.296 -9.877 1.00 98.00 94 GLY A O 1
ATOM 725 N N . PHE A 1 95 ? 1.622 -1.592 -10.247 1.00 98.31 95 PHE A N 1
ATOM 726 C CA . PHE A 1 95 ? 0.686 -2.439 -9.501 1.00 98.31 95 PHE A CA 1
ATOM 727 C C . PHE A 1 95 ? 0.649 -2.093 -8.006 1.00 98.31 95 PHE A C 1
ATOM 729 O O . PHE A 1 95 ? -0.432 -1.993 -7.422 1.00 98.31 95 PHE A O 1
ATOM 736 N N . GLY A 1 96 ? 1.813 -1.862 -7.391 1.00 98.12 96 GLY A N 1
ATOM 737 C CA . GLY A 1 96 ? 1.910 -1.472 -5.982 1.00 98.12 96 GLY A CA 1
ATOM 738 C C . GLY A 1 96 ? 1.268 -0.109 -5.721 1.00 98.12 96 GLY A C 1
ATOM 739 O O . GLY A 1 96 ? 0.502 0.052 -4.771 1.00 98.12 96 GLY A O 1
ATOM 740 N N . ASP A 1 97 ? 1.511 0.849 -6.615 1.00 98.19 97 ASP A N 1
ATOM 741 C CA . ASP A 1 97 ? 0.971 2.208 -6.511 1.00 98.19 97 ASP A CA 1
ATOM 742 C C . ASP A 1 97 ? -0.549 2.229 -6.688 1.00 98.19 97 ASP A C 1
ATOM 744 O O . ASP A 1 97 ? -1.269 2.880 -5.924 1.00 98.19 97 ASP A O 1
AT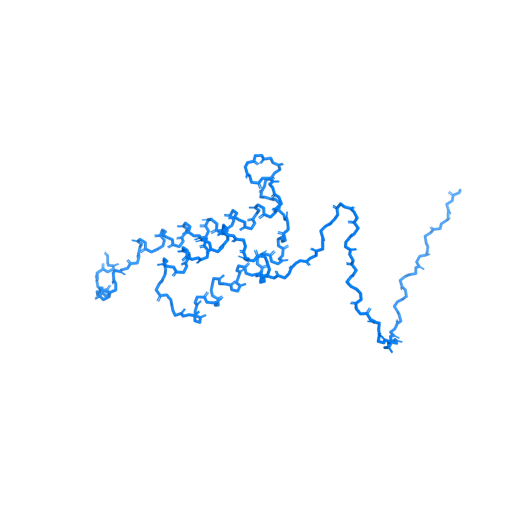OM 748 N N . LEU A 1 98 ? -1.052 1.478 -7.671 1.00 98.06 98 LEU A N 1
ATOM 749 C CA . LEU A 1 98 ? -2.482 1.345 -7.908 1.00 98.06 98 LEU A CA 1
ATOM 750 C C . LEU A 1 98 ? -3.176 0.660 -6.727 1.00 98.06 98 LEU A C 1
ATOM 752 O O . LEU A 1 98 ? -4.226 1.125 -6.282 1.00 98.06 98 LEU A O 1
ATOM 756 N N . SER A 1 99 ? -2.568 -0.392 -6.178 1.00 98.19 99 SER A N 1
ATOM 757 C CA . SER A 1 99 ? -3.085 -1.093 -5.000 1.00 98.19 99 SER A CA 1
ATOM 758 C C . SER A 1 99 ? -3.193 -0.160 -3.795 1.00 98.19 99 SER A C 1
ATOM 760 O O . SER A 1 99 ? -4.257 -0.058 -3.189 1.00 98.19 99 SER A O 1
ATOM 762 N N . LEU A 1 100 ? -2.137 0.601 -3.486 1.00 98.12 100 LEU A N 1
ATOM 763 C CA . LEU A 1 100 ? -2.153 1.581 -2.396 1.00 98.12 100 LEU A CA 1
ATOM 764 C C . LEU A 1 100 ? -3.205 2.674 -2.601 1.00 98.12 100 LEU A C 1
ATOM 766 O O . LEU A 1 100 ? -3.889 3.062 -1.651 1.00 98.12 100 LEU A O 1
ATOM 770 N N . ARG A 1 101 ? -3.386 3.137 -3.842 1.00 97.56 101 ARG A N 1
ATOM 771 C CA . ARG A 1 101 ? -4.432 4.104 -4.189 1.00 97.56 101 ARG A CA 1
ATOM 772 C C . ARG A 1 101 ? -5.831 3.548 -3.917 1.00 97.56 101 ARG A C 1
ATOM 774 O O . ARG A 1 101 ? -6.646 4.249 -3.317 1.00 97.56 101 ARG A O 1
ATOM 781 N N . PHE A 1 102 ? -6.116 2.314 -4.335 1.00 97.56 102 PHE A N 1
ATOM 782 C CA . PHE A 1 102 ? -7.400 1.668 -4.055 1.00 97.56 102 PHE A CA 1
ATOM 783 C C . PHE A 1 102 ? -7.617 1.452 -2.560 1.00 97.56 102 PHE A C 1
ATOM 785 O O . PHE A 1 102 ? -8.698 1.770 -2.068 1.00 97.56 102 PHE A O 1
ATOM 792 N N . THR A 1 103 ? -6.596 1.012 -1.824 1.00 97.62 103 THR A N 1
ATOM 793 C CA . THR A 1 103 ? -6.674 0.861 -0.367 1.00 97.62 103 THR A CA 1
ATOM 794 C C . THR A 1 103 ? -6.990 2.192 0.311 1.00 97.62 103 THR A C 1
ATOM 796 O O . THR A 1 103 ? -7.928 2.263 1.100 1.00 97.62 103 THR A O 1
ATOM 799 N N . ALA A 1 104 ? -6.294 3.279 -0.038 1.00 97.00 104 ALA A N 1
ATOM 800 C CA . ALA A 1 104 ? -6.581 4.606 0.512 1.00 97.00 104 ALA A CA 1
ATOM 801 C C . ALA A 1 104 ? -8.029 5.052 0.239 1.00 97.00 104 ALA A C 1
ATOM 803 O O . ALA A 1 104 ? -8.681 5.624 1.116 1.00 97.00 104 ALA A O 1
ATOM 804 N N . TYR A 1 105 ? -8.565 4.763 -0.951 1.00 96.12 105 TYR A N 1
ATOM 805 C CA . TYR A 1 105 ? -9.969 5.041 -1.255 1.00 96.12 105 TYR A CA 1
ATOM 806 C C . TYR A 1 105 ? -10.940 4.168 -0.468 1.00 96.12 105 TYR A C 1
ATOM 808 O O . TYR A 1 105 ? -11.905 4.704 0.072 1.00 96.12 105 TYR A O 1
ATOM 816 N N . ALA A 1 106 ? -10.688 2.864 -0.378 1.00 95.88 106 ALA A N 1
ATOM 817 C CA . ALA A 1 106 ? -11.531 1.936 0.363 1.00 95.88 106 ALA A CA 1
ATOM 818 C C . ALA A 1 106 ? -11.610 2.322 1.845 1.00 95.88 106 ALA A C 1
ATOM 820 O O . ALA A 1 106 ? -12.701 2.400 2.400 1.00 95.88 106 ALA A O 1
ATOM 821 N N . VAL A 1 107 ? -10.476 2.665 2.463 1.00 95.06 107 VAL A N 1
ATOM 822 C CA . VAL A 1 107 ? -10.427 3.099 3.867 1.00 95.06 107 VAL A CA 1
ATOM 823 C C . VAL A 1 107 ? -11.156 4.426 4.067 1.00 95.06 107 VAL A C 1
ATOM 825 O O . VAL A 1 107 ? -11.922 4.570 5.016 1.00 95.06 107 VAL A O 1
ATOM 828 N N . ARG A 1 108 ? -10.999 5.385 3.146 1.00 94.62 108 ARG A N 1
ATOM 829 C CA . ARG A 1 108 ? -11.756 6.646 3.189 1.00 94.62 108 ARG A CA 1
ATOM 830 C C . ARG A 1 108 ? -13.267 6.422 3.080 1.00 94.62 108 ARG A C 1
ATOM 832 O O . ARG A 1 108 ? -14.021 7.108 3.761 1.00 94.62 108 ARG A O 1
ATOM 839 N N . LEU A 1 109 ? -13.712 5.495 2.230 1.00 93.44 109 LEU A N 1
ATOM 840 C CA . LEU A 1 109 ? -15.128 5.131 2.129 1.00 93.44 109 LEU A CA 1
ATOM 841 C C . LEU A 1 109 ? -15.612 4.452 3.412 1.00 93.44 109 LEU A C 1
ATOM 843 O O . LEU A 1 109 ? -16.631 4.862 3.953 1.00 93.44 109 LEU A O 1
ATOM 847 N N . ALA A 1 110 ? -14.851 3.486 3.935 1.00 91.19 110 ALA A N 1
ATOM 848 C CA . ALA A 1 110 ? -15.163 2.791 5.182 1.00 91.19 110 ALA A CA 1
ATOM 849 C C . ALA A 1 110 ? -15.325 3.766 6.355 1.00 91.19 110 ALA A C 1
ATOM 851 O O . ALA A 1 110 ? -16.276 3.643 7.119 1.00 91.19 110 ALA A O 1
ATOM 852 N N . ARG A 1 111 ? -14.469 4.791 6.444 1.00 89.25 111 ARG A N 1
ATOM 853 C CA . ARG A 1 111 ? -14.596 5.868 7.434 1.00 89.25 111 ARG A CA 1
ATOM 854 C C . ARG A 1 111 ? -15.942 6.588 7.368 1.00 89.25 111 ARG A C 1
ATOM 856 O O . ARG A 1 111 ? -16.463 6.963 8.408 1.00 89.25 111 ARG A O 1
ATOM 863 N N . GLY A 1 112 ? -16.497 6.788 6.173 1.00 85.19 112 GLY A N 1
ATOM 864 C CA . GLY A 1 112 ? -17.809 7.419 5.999 1.00 85.19 112 GLY A CA 1
ATOM 865 C C . GLY A 1 112 ? -18.963 6.611 6.600 1.00 85.19 112 GLY A C 1
ATOM 866 O O . GLY A 1 112 ? -19.997 7.189 6.910 1.00 85.19 112 GLY A O 1
ATOM 867 N N . TYR A 1 113 ? -18.769 5.305 6.799 1.00 82.81 113 TYR A N 1
ATOM 868 C CA . TYR A 1 113 ? -19.714 4.420 7.484 1.00 82.81 113 TYR A CA 1
ATOM 869 C C . TYR A 1 113 ? -19.410 4.253 8.979 1.00 82.81 113 TYR A C 1
ATOM 871 O O . TYR A 1 113 ? -20.132 3.541 9.671 1.00 82.81 113 TYR A O 1
ATOM 879 N N . MET A 1 114 ? -18.335 4.860 9.488 1.00 80.06 114 MET A N 1
ATOM 880 C CA . MET A 1 114 ? -18.015 4.809 10.910 1.00 80.06 114 MET A CA 1
ATOM 881 C C . MET A 1 114 ? -18.762 5.909 11.654 1.00 80.06 114 MET A C 1
ATOM 883 O O . MET A 1 114 ? -18.810 7.058 11.212 1.00 80.06 114 MET A O 1
ATOM 887 N N . PHE A 1 115 ? -19.272 5.563 12.832 1.00 70.56 115 PHE A N 1
ATOM 888 C CA . PHE A 1 115 ? -19.821 6.546 13.748 1.00 70.56 115 PHE A CA 1
ATOM 889 C C . PHE A 1 115 ? -18.787 7.611 14.130 1.00 70.56 115 PHE A C 1
ATOM 891 O O . PHE A 1 115 ? -17.596 7.298 14.274 1.00 70.56 115 PHE A O 1
ATOM 898 N N . PRO A 1 116 ? -19.227 8.863 14.348 1.00 72.25 116 PRO A N 1
ATOM 899 C CA . PRO A 1 116 ? -18.395 9.858 14.996 1.00 72.25 116 PRO A CA 1
ATOM 900 C C . PRO A 1 116 ? -17.853 9.319 16.331 1.00 72.25 116 PRO A C 1
ATOM 902 O O . PRO A 1 116 ? -18.560 8.590 17.033 1.00 72.25 116 PRO A O 1
ATOM 905 N N . PRO A 1 117 ? -16.622 9.683 16.725 1.00 69.06 117 PRO A N 1
ATOM 906 C CA . PRO A 1 117 ? -16.101 9.333 18.041 1.00 69.06 117 PRO A CA 1
ATOM 907 C C . PRO A 1 117 ? -17.072 9.763 19.151 1.00 69.06 117 PRO A C 1
ATOM 909 O O . PRO A 1 117 ? -17.408 10.940 19.256 1.00 69.06 117 PRO A O 1
ATOM 912 N N . GLY A 1 118 ? -17.516 8.809 19.975 1.00 72.19 118 GLY A N 1
ATOM 913 C CA . GLY A 1 118 ? -18.439 9.058 21.089 1.00 72.19 118 GLY A CA 1
ATOM 914 C C . GLY A 1 118 ? -19.931 8.942 20.758 1.00 72.19 118 GLY A C 1
ATOM 915 O O . GLY A 1 118 ? -20.743 9.108 21.667 1.00 72.19 118 GLY A O 1
ATOM 916 N N . ALA A 1 119 ? -20.301 8.632 19.513 1.00 77.44 119 ALA A N 1
ATOM 917 C CA . ALA A 1 119 ? -21.680 8.277 19.193 1.00 77.44 119 ALA A CA 1
ATOM 918 C C . ALA A 1 119 ? -22.076 6.979 19.908 1.00 77.44 119 ALA A C 1
ATOM 920 O O . ALA A 1 119 ? -21.247 6.080 20.106 1.00 77.44 119 ALA A O 1
ATOM 921 N N . LYS A 1 120 ? -23.339 6.885 20.317 1.00 77.50 120 LYS A N 1
ATOM 922 C CA . LYS A 1 120 ? -23.807 5.719 21.061 1.00 77.50 120 LYS A CA 1
ATOM 923 C C . LYS A 1 120 ? -24.100 4.546 20.116 1.00 77.50 120 LYS A C 1
ATOM 925 O O . LYS A 1 120 ? -24.550 4.783 18.997 1.00 77.50 120 LYS A O 1
ATOM 930 N N . PRO A 1 121 ? -23.900 3.284 20.541 1.00 70.31 121 PRO A N 1
ATOM 931 C CA . PRO A 1 121 ? -24.174 2.116 19.701 1.00 70.31 121 PRO A CA 1
ATOM 932 C C . PRO A 1 121 ? -25.615 2.047 19.180 1.00 70.31 121 PRO A C 1
ATOM 934 O O . PRO A 1 121 ? -25.847 1.492 18.111 1.00 70.31 121 PRO A O 1
ATOM 937 N N . GLU A 1 122 ? -26.581 2.618 19.906 1.00 82.38 122 GLU A N 1
ATOM 938 C CA . GLU A 1 122 ? -27.989 2.652 19.500 1.00 82.38 122 GLU A CA 1
ATOM 939 C C . GLU A 1 122 ? -28.242 3.548 18.274 1.00 82.38 122 GLU A C 1
ATOM 941 O O . GLU A 1 122 ? -29.275 3.411 17.625 1.00 82.38 122 GLU A O 1
ATOM 946 N N . GLU A 1 123 ? -27.303 4.431 17.919 1.00 72.31 123 GLU A N 1
ATOM 947 C CA . GLU A 1 123 ? -27.377 5.278 16.720 1.00 72.31 123 GLU A CA 1
ATOM 948 C C . GLU A 1 123 ? -27.006 4.505 15.433 1.00 72.31 123 GLU A C 1
ATOM 950 O O . GLU A 1 123 ? -27.144 5.048 14.341 1.00 72.31 123 GLU A O 1
ATOM 955 N N . GLN A 1 124 ? -26.586 3.233 15.553 1.00 64.75 124 GLN A N 1
ATOM 956 C CA . GLN A 1 124 ? -26.231 2.308 14.458 1.00 64.75 124 GLN A CA 1
ATOM 957 C C . GLN A 1 124 ? -27.416 1.537 13.842 1.00 64.75 124 GLN A C 1
ATOM 959 O O . GLN A 1 124 ? -27.190 0.648 13.020 1.00 64.75 124 GLN A O 1
ATOM 964 N N . ALA A 1 125 ? -28.657 1.856 14.225 1.00 62.00 125 ALA A N 1
ATOM 965 C CA . ALA A 1 125 ? -29.875 1.181 13.757 1.00 62.00 125 ALA A CA 1
ATOM 966 C C . ALA A 1 125 ? -30.353 1.627 12.363 1.00 62.00 125 ALA A C 1
ATOM 968 O O . ALA A 1 125 ? -30.312 2.844 12.071 1.00 62.00 125 ALA A O 1
#